Protein AF-A0A381QRQ9-F1 (afdb_monomer_lite)

Foldseek 3Di:
DQKFDWFWKFDPALLIQTDQQRMGGNNHRPPVVDPPCCNPVPVSNCVRCVQVVCCVVPVDGPVVVVVVVVVVVQCCLQAWPVPTWDWAQDADPCAPNQDGGFRIIATWTHDNNHIDGDHDDDADPVRNVSNVRNSVVSVVVCVVCVVVDD

Organism: NCBI:txid408172

Sequence (150 aa):
SDVSGLIIWGNHSATQYPDIHHCTVAGQPATDLVEDSWIVENFIPTVQQRGAAIIKARGLSSAASAANAVIEHMRDWVNGTNGEMVSMGIYSDGCYGVEEGLIFSFPVICKDGSYSVVLGLSINELSQDLIKRTEAELKEEKEGVSALLP

InterPro domains:
  IPR010945 Malate dehydrogenase, type 2 [PTHR23382] (1-143)
  IPR015955 Lactate dehydrogenase/glycoside hydrolase, family 4, C-terminal [G3DSA:3.90.110.10] (1-149)
  IPR015955 Lactate dehydrogenase/glycoside hydrolase, family 4, C-terminal [SSF56327] (1-148)
  IPR022383 Lactate/malate dehydrogenase, C-terminal [PF02866] (6-146)

pLDDT: mean 96.79, std 3.24, range [69.69, 98.88]

Secondary structure (DSSP, 8-state):
--EE--EEEB-SSTT-EEE-TT-EETTEEGGGSS-HHHIIIIIHHHHHTHHHHHHHHHSS--HHHHHHHHHHHHHHHHH--TT--EEEEEE--SGGGPPTT-EEEEEEEEETTEEEEPP-----HHHHHHHHHHHHHHHHHHHHHGGG--

Structure (mmCIF, N/CA/C/O backbone):
data_AF-A0A381QRQ9-F1
#
_entry.id   AF-A0A381QRQ9-F1
#
loop_
_atom_site.group_PDB
_atom_site.id
_atom_site.type_symbol
_atom_site.label_atom_id
_atom_site.label_alt_id
_atom_site.label_comp_id
_atom_site.label_asy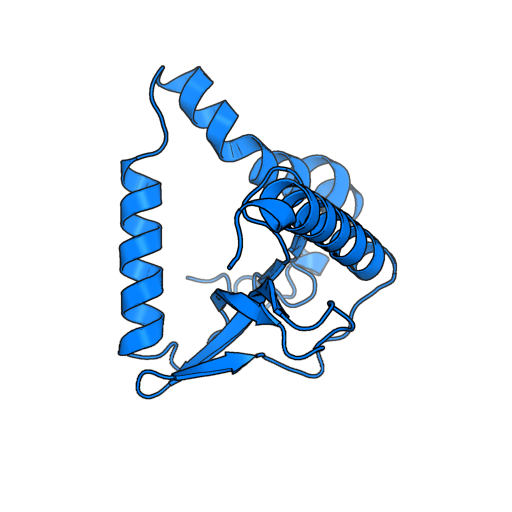m_id
_atom_site.label_entity_id
_atom_site.label_seq_id
_atom_site.pdbx_PDB_ins_code
_atom_site.Cartn_x
_atom_site.Cartn_y
_atom_site.Cartn_z
_atom_site.occupancy
_atom_site.B_iso_or_equiv
_atom_site.auth_seq_id
_atom_site.auth_comp_id
_atom_site.auth_asym_id
_atom_site.auth_atom_id
_atom_site.pdbx_PDB_model_num
ATOM 1 N N . SER A 1 1 ? -8.948 -9.996 12.507 1.00 81.75 1 SER A N 1
ATOM 2 C CA . SER A 1 1 ? -8.080 -8.855 12.842 1.00 81.75 1 SER A CA 1
ATOM 3 C C . SER A 1 1 ? -8.973 -7.788 13.427 1.00 81.75 1 SER A C 1
ATOM 5 O O . SER A 1 1 ? -10.092 -7.680 12.945 1.00 81.75 1 SER A O 1
ATOM 7 N N . ASP A 1 2 ? -8.508 -7.030 14.417 1.00 94.19 2 ASP A N 1
ATOM 8 C CA . ASP A 1 2 ? -9.231 -5.835 14.880 1.00 94.19 2 ASP A CA 1
ATOM 9 C C . ASP A 1 2 ? -8.930 -4.615 13.996 1.00 94.19 2 ASP A C 1
ATOM 11 O O . ASP A 1 2 ? -9.568 -3.581 14.142 1.00 94.19 2 ASP A O 1
ATOM 15 N N . VAL A 1 3 ? -7.963 -4.732 13.080 1.00 96.81 3 VAL A N 1
ATOM 16 C CA . VAL A 1 3 ? -7.613 -3.704 12.096 1.00 96.81 3 VAL A CA 1
ATOM 17 C C . VAL A 1 3 ? -8.344 -3.977 10.783 1.00 96.81 3 VAL A C 1
ATOM 19 O O . VAL A 1 3 ? -8.216 -5.086 10.252 1.00 96.81 3 VAL A O 1
ATOM 22 N N . SER A 1 4 ? -9.043 -2.975 10.253 1.00 96.81 4 SER A N 1
ATOM 23 C CA . SER A 1 4 ? -9.712 -2.997 8.944 1.00 96.81 4 SER A CA 1
ATOM 24 C C . SER A 1 4 ? -9.479 -1.687 8.189 1.00 96.81 4 SER A C 1
ATOM 26 O O . SER A 1 4 ? -9.206 -0.660 8.801 1.00 96.81 4 SER A O 1
ATOM 28 N N . GLY A 1 5 ? -9.563 -1.711 6.857 1.00 96.56 5 GLY A N 1
ATOM 29 C CA . GLY A 1 5 ? -9.461 -0.501 6.030 1.00 96.56 5 GLY A CA 1
ATOM 30 C C . GLY A 1 5 ? -8.055 0.095 5.867 1.00 96.56 5 GLY A C 1
ATOM 31 O O . GLY A 1 5 ? -7.931 1.259 5.500 1.00 96.56 5 GLY A O 1
ATOM 32 N N . LEU A 1 6 ? -6.995 -0.680 6.124 1.00 97.88 6 LEU A N 1
ATOM 33 C CA . LEU A 1 6 ? -5.622 -0.298 5.772 1.00 97.88 6 LEU A CA 1
ATOM 34 C C . LEU A 1 6 ? -5.424 -0.387 4.253 1.00 97.88 6 LEU A C 1
ATOM 36 O O . LEU A 1 6 ? -5.770 -1.402 3.644 1.00 97.88 6 LEU A O 1
ATOM 40 N N . ILE A 1 7 ? -4.811 0.636 3.658 1.00 98.62 7 ILE A N 1
ATOM 41 C CA . ILE A 1 7 ? -4.606 0.713 2.208 1.00 98.62 7 ILE A CA 1
ATOM 42 C C . ILE A 1 7 ? -3.120 0.898 1.908 1.00 98.62 7 ILE A C 1
ATOM 44 O O . ILE A 1 7 ? -2.445 1.697 2.548 1.00 98.62 7 ILE A O 1
ATOM 48 N N . ILE A 1 8 ? -2.604 0.167 0.925 1.00 98.75 8 ILE A N 1
ATOM 49 C CA . ILE A 1 8 ? -1.318 0.445 0.290 1.00 98.75 8 ILE A CA 1
ATOM 50 C C . ILE A 1 8 ? -1.606 0.990 -1.104 1.00 98.75 8 ILE A C 1
ATOM 52 O O . ILE A 1 8 ? -2.180 0.284 -1.936 1.00 98.75 8 ILE A O 1
ATOM 56 N N . TRP A 1 9 ? -1.185 2.222 -1.364 1.00 98.88 9 TRP A N 1
ATOM 57 C CA . TRP A 1 9 ? -1.268 2.841 -2.681 1.00 98.88 9 TRP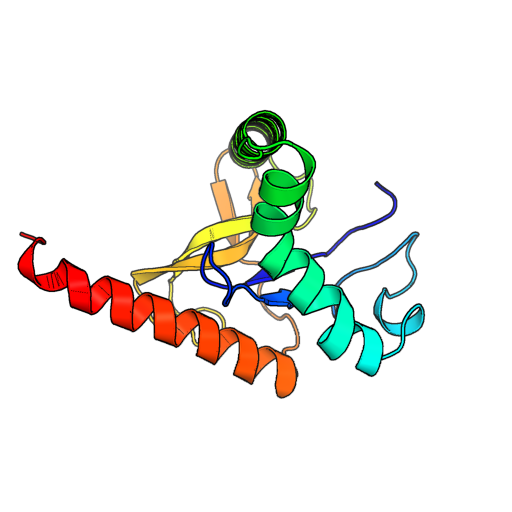 A CA 1
ATOM 58 C C . TRP A 1 9 ? 0.071 2.737 -3.420 1.00 98.88 9 TRP A C 1
ATOM 60 O O . TRP A 1 9 ? 1.137 2.903 -2.818 1.00 98.88 9 TRP A O 1
ATOM 70 N N . GLY A 1 10 ? 0.008 2.519 -4.733 1.00 98.56 10 GLY A N 1
ATOM 71 C CA . GLY A 1 10 ? 1.149 2.686 -5.633 1.00 98.56 10 GLY A CA 1
ATOM 72 C C . GLY A 1 10 ? 2.015 1.471 -5.890 1.00 98.56 10 GLY A C 1
ATOM 73 O O . GLY A 1 10 ? 1.518 0.356 -6.038 1.00 98.56 10 GLY A O 1
ATOM 74 N N . ASN A 1 11 ? 3.311 1.727 -6.046 1.00 98.62 11 ASN A N 1
ATOM 75 C CA . ASN A 1 11 ? 4.308 0.738 -6.428 1.00 98.62 11 ASN A CA 1
ATOM 76 C C . ASN A 1 11 ? 4.617 -0.232 -5.276 1.00 98.62 11 ASN A C 1
ATOM 78 O O . ASN A 1 11 ? 4.507 0.115 -4.100 1.00 98.62 11 ASN A O 1
ATOM 82 N N . HIS A 1 12 ? 5.102 -1.433 -5.592 1.00 97.88 12 HIS A N 1
ATOM 83 C CA . HIS A 1 12 ? 5.726 -2.324 -4.615 1.00 97.88 12 HIS A CA 1
ATOM 84 C C . HIS A 1 12 ? 7.204 -1.948 -4.406 1.00 97.88 12 HIS A C 1
ATOM 86 O O . HIS A 1 12 ? 8.119 -2.700 -4.742 1.00 97.88 12 HIS A O 1
ATOM 92 N N . SER A 1 13 ? 7.443 -0.760 -3.851 1.00 96.31 13 SER A N 1
ATOM 93 C CA . SER A 1 13 ? 8.787 -0.192 -3.698 1.00 96.31 13 SER A CA 1
ATOM 94 C C . SER A 1 13 ? 8.928 0.625 -2.405 1.00 96.31 13 SER A C 1
ATOM 96 O O . SER A 1 13 ? 8.066 0.594 -1.522 1.00 96.31 13 SER A O 1
ATOM 98 N N . ALA A 1 14 ? 10.025 1.376 -2.281 1.00 95.88 14 ALA A N 1
ATOM 99 C CA . ALA A 1 14 ? 10.213 2.340 -1.200 1.00 95.88 14 ALA A CA 1
ATOM 100 C C . ALA A 1 14 ? 9.332 3.597 -1.341 1.00 95.88 14 ALA A C 1
ATOM 102 O O . ALA A 1 14 ? 9.289 4.389 -0.403 1.00 95.88 14 ALA A O 1
ATOM 103 N N . THR A 1 15 ? 8.643 3.800 -2.470 1.00 98.06 15 THR A N 1
ATOM 104 C CA . THR A 1 15 ? 7.696 4.914 -2.645 1.00 98.06 15 THR A CA 1
ATOM 105 C C . THR A 1 15 ? 6.266 4.558 -2.254 1.00 98.06 15 THR A C 1
ATOM 107 O O . THR A 1 15 ? 5.455 5.473 -2.145 1.00 98.06 15 THR A O 1
ATOM 110 N N . GLN A 1 16 ? 5.966 3.274 -1.995 1.00 98.56 16 GLN A N 1
ATOM 111 C CA . GLN A 1 16 ? 4.627 2.817 -1.609 1.00 98.56 16 GLN A CA 1
ATOM 112 C C . GLN A 1 16 ? 4.046 3.679 -0.482 1.00 98.56 16 GLN A C 1
ATOM 114 O O . GLN A 1 16 ? 4.764 4.048 0.458 1.00 98.56 16 GLN A O 1
ATOM 119 N N . TYR A 1 17 ? 2.749 3.965 -0.550 1.00 98.75 17 TYR A N 1
ATOM 120 C CA . TYR A 1 17 ? 2.071 4.788 0.444 1.00 98.75 17 TYR A CA 1
ATOM 121 C C . TYR A 1 17 ? 1.123 3.941 1.310 1.00 98.75 17 TYR A C 1
ATOM 123 O O . TYR A 1 17 ? 0.039 3.582 0.850 1.00 98.75 17 TYR A O 1
ATOM 131 N N . PRO A 1 18 ? 1.515 3.608 2.556 1.00 98.56 18 PRO A N 1
ATOM 132 C CA . PRO A 1 18 ? 0.623 2.990 3.525 1.00 98.56 18 PRO A CA 1
ATOM 133 C C . PRO A 1 18 ? -0.269 4.052 4.182 1.00 98.56 18 PRO A C 1
ATOM 135 O O . PRO A 1 18 ? 0.204 4.937 4.897 1.00 98.56 18 PRO A O 1
ATOM 138 N N . ASP A 1 19 ? -1.568 3.939 3.946 1.00 98.50 19 ASP A N 1
ATOM 139 C CA . ASP A 1 19 ? -2.600 4.894 4.327 1.00 98.50 19 ASP A CA 1
ATOM 140 C C . ASP A 1 19 ? -3.515 4.321 5.416 1.00 98.50 19 ASP A C 1
ATOM 142 O O . ASP A 1 19 ? -4.066 3.223 5.281 1.00 98.50 19 ASP A O 1
ATOM 146 N N . ILE A 1 20 ? -3.679 5.089 6.497 1.00 98.19 20 ILE A N 1
ATOM 147 C CA . ILE A 1 20 ? -4.540 4.753 7.636 1.00 98.19 20 ILE A CA 1
ATOM 148 C C . ILE A 1 20 ? -5.734 5.703 7.808 1.00 98.19 20 ILE A C 1
ATOM 150 O O . ILE A 1 20 ? -6.475 5.548 8.775 1.00 98.19 20 ILE A O 1
ATOM 154 N N . HIS A 1 21 ? -5.967 6.658 6.903 1.00 97.38 21 HIS A N 1
ATOM 155 C CA . HIS A 1 21 ? -7.064 7.630 7.045 1.00 97.38 21 HIS A CA 1
ATOM 156 C C . HIS A 1 21 ? -8.457 6.992 6.942 1.00 97.38 21 HIS A C 1
ATOM 158 O O . HIS A 1 21 ? -9.422 7.536 7.471 1.00 97.38 21 HIS A O 1
ATOM 164 N N . HIS A 1 22 ? -8.551 5.822 6.304 1.00 97.31 22 HIS A N 1
ATOM 165 C CA . HIS A 1 22 ? -9.771 5.006 6.213 1.00 97.31 22 HIS A CA 1
ATOM 166 C C . HIS A 1 22 ? -9.702 3.742 7.080 1.00 97.31 22 HIS A C 1
ATOM 168 O O . HIS A 1 22 ? -10.579 2.880 7.011 1.00 97.31 22 HIS A O 1
ATOM 174 N N . CYS A 1 23 ? -8.648 3.621 7.887 1.00 98.00 23 CYS A N 1
ATOM 175 C CA . CYS A 1 23 ? -8.386 2.458 8.717 1.00 98.00 23 CYS A CA 1
ATOM 176 C C . CYS A 1 23 ? -9.080 2.597 10.073 1.00 98.00 23 CYS A C 1
ATOM 178 O O . CYS A 1 23 ? -9.119 3.679 10.664 1.00 98.00 23 CYS A O 1
ATOM 180 N N . THR A 1 24 ? -9.581 1.485 10.604 1.00 98.25 24 THR A N 1
ATOM 181 C CA . THR A 1 24 ? -10.069 1.399 11.980 1.00 98.25 24 THR A CA 1
ATOM 182 C C . THR A 1 24 ? -9.324 0.330 12.765 1.00 98.25 24 THR A C 1
ATOM 184 O O . THR A 1 24 ? -8.863 -0.663 12.203 1.00 98.25 24 THR A O 1
ATOM 187 N N . VAL A 1 25 ? -9.222 0.529 14.078 1.00 98.31 25 VAL A N 1
ATOM 188 C CA . VAL A 1 25 ? -8.704 -0.434 15.052 1.00 98.31 25 VAL A CA 1
ATOM 189 C C . VAL A 1 25 ? -9.785 -0.649 16.105 1.00 98.31 25 VAL A C 1
ATOM 191 O O . VAL A 1 25 ? -10.162 0.278 16.817 1.00 98.31 25 VAL A O 1
ATOM 194 N N . ALA A 1 26 ? -10.326 -1.864 16.172 1.00 96.94 26 ALA A N 1
ATOM 195 C CA . ALA A 1 26 ? -11.480 -2.224 16.997 1.00 96.94 26 ALA A CA 1
ATOM 196 C C . ALA A 1 26 ? -12.682 -1.269 16.805 1.00 96.94 26 ALA A C 1
ATOM 198 O O . ALA A 1 26 ? -13.398 -0.950 17.753 1.00 96.94 26 ALA A O 1
ATOM 199 N N . GLY A 1 27 ? -12.892 -0.798 15.568 1.00 96.56 27 GLY A N 1
ATOM 200 C CA . GLY A 1 27 ? -13.970 0.129 15.204 1.00 96.56 27 GLY A CA 1
ATOM 201 C C . GLY A 1 27 ? -13.692 1.610 15.488 1.00 96.56 27 GLY A C 1
ATOM 202 O O . GLY A 1 27 ? -14.529 2.444 15.150 1.00 96.56 27 GLY A O 1
ATOM 203 N N . GLN A 1 28 ? -12.540 1.960 16.067 1.00 98.00 28 GLN A N 1
ATOM 204 C CA . GLN A 1 28 ? -12.108 3.349 16.242 1.00 98.00 28 GLN A CA 1
ATOM 205 C C . GLN A 1 28 ? -11.225 3.792 15.063 1.00 98.00 28 GLN A C 1
ATOM 207 O O . GLN A 1 28 ? -10.367 3.006 14.658 1.00 98.00 28 GLN A O 1
ATOM 212 N N . PRO A 1 29 ? -11.374 5.015 14.517 1.00 98.25 29 PRO A N 1
ATOM 213 C CA . PRO A 1 29 ? -10.473 5.525 13.482 1.00 98.25 29 PRO A CA 1
ATOM 214 C C . PRO A 1 29 ? -9.007 5.448 13.919 1.00 98.25 29 PRO A C 1
ATOM 216 O O . PRO A 1 29 ? -8.647 5.895 15.008 1.00 98.25 29 PRO A O 1
ATOM 219 N N . ALA A 1 30 ? -8.146 4.880 13.074 1.00 98.06 30 ALA A N 1
ATOM 220 C CA . ALA A 1 30 ? -6.734 4.688 13.401 1.00 98.06 30 ALA A CA 1
ATOM 221 C C . ALA A 1 30 ? -6.003 6.024 13.613 1.00 98.06 30 ALA A C 1
ATOM 223 O O . ALA A 1 30 ? -5.119 6.108 14.461 1.00 98.06 30 ALA A O 1
ATOM 224 N N . THR A 1 31 ? -6.412 7.072 12.895 1.00 97.25 31 THR A N 1
ATOM 225 C CA . THR A 1 31 ? -5.893 8.441 13.039 1.00 97.25 31 THR A CA 1
ATOM 226 C C . THR A 1 31 ? -6.211 9.074 14.393 1.00 97.25 31 THR A C 1
ATOM 228 O O . THR A 1 31 ? -5.495 9.968 14.813 1.00 97.25 31 THR A O 1
ATOM 231 N N . ASP A 1 32 ? -7.229 8.596 15.117 1.00 98.06 32 ASP A N 1
ATOM 232 C CA . ASP A 1 32 ? -7.535 9.087 16.471 1.00 98.06 32 ASP A CA 1
ATOM 233 C C . ASP A 1 32 ? -6.630 8.446 17.540 1.00 98.06 32 ASP A C 1
ATOM 235 O O . ASP A 1 32 ? -6.632 8.860 18.700 1.00 98.06 32 ASP A O 1
ATOM 239 N N . LEU A 1 33 ? -5.891 7.393 17.175 1.00 97.94 33 LEU A N 1
ATOM 240 C CA . LEU A 1 33 ? -5.056 6.601 18.082 1.00 97.94 33 LEU A CA 1
ATOM 241 C C . LEU A 1 33 ? -3.572 6.967 18.015 1.00 97.94 33 LEU A C 1
ATOM 243 O O . LEU A 1 33 ? -2.791 6.499 18.846 1.00 97.94 33 LEU A O 1
ATOM 247 N N . VAL A 1 34 ? -3.170 7.760 17.023 1.00 97.75 34 VAL A N 1
ATOM 248 C CA . VAL A 1 34 ? -1.776 8.127 16.763 1.00 97.75 34 VAL A CA 1
ATOM 249 C C . VAL A 1 34 ? -1.682 9.592 16.357 1.00 97.75 34 VAL A C 1
ATOM 251 O O . VAL A 1 34 ? -2.639 10.170 15.862 1.00 97.75 34 VAL A O 1
ATOM 254 N N . GLU A 1 35 ? -0.516 10.197 16.554 1.00 97.31 35 GLU A N 1
ATOM 255 C CA . GLU A 1 35 ? -0.261 11.558 16.077 1.00 97.31 35 GLU A CA 1
ATOM 256 C C . GLU A 1 35 ? 0.080 11.566 14.579 1.00 97.31 35 GLU A C 1
ATOM 258 O O . GLU A 1 35 ? 0.752 10.655 14.087 1.00 97.31 35 GLU A O 1
ATOM 263 N N . ASP A 1 36 ? -0.283 12.637 13.868 1.00 94.94 36 ASP A N 1
ATOM 264 C CA . ASP A 1 36 ? 0.058 12.825 12.447 1.00 94.94 36 ASP A CA 1
ATOM 265 C C . ASP A 1 36 ? 1.572 12.729 12.188 1.00 94.94 36 ASP A C 1
ATOM 267 O O . ASP A 1 36 ? 2.020 12.136 11.203 1.00 94.94 36 ASP A O 1
ATOM 271 N N . SER A 1 37 ? 2.380 13.261 13.112 1.00 97.19 37 SER A N 1
ATOM 272 C CA . SER A 1 37 ? 3.846 13.177 13.083 1.00 97.19 37 SER A CA 1
ATOM 273 C C . SER A 1 37 ? 4.326 11.726 13.078 1.00 97.19 37 SER A C 1
ATOM 275 O O . SER A 1 37 ? 5.220 11.358 12.316 1.00 97.19 37 SER A O 1
ATOM 277 N N . TRP A 1 38 ? 3.695 10.858 13.870 1.00 98.25 38 TRP A N 1
ATOM 278 C CA . TRP A 1 38 ? 4.038 9.445 13.924 1.00 98.25 38 TRP A CA 1
ATOM 279 C C . TRP A 1 38 ? 3.741 8.742 12.596 1.00 98.25 38 TRP A C 1
ATOM 281 O O . TRP A 1 38 ? 4.540 7.911 12.158 1.00 98.25 38 TRP A O 1
ATOM 291 N N . ILE A 1 39 ? 2.648 9.106 11.918 1.00 97.06 39 ILE A N 1
ATOM 292 C CA . ILE A 1 39 ? 2.296 8.543 10.608 1.00 97.06 39 ILE A CA 1
ATOM 293 C C . ILE A 1 39 ? 3.419 8.817 9.596 1.00 97.06 39 ILE A C 1
ATOM 295 O O . ILE A 1 39 ? 3.921 7.894 8.946 1.00 97.06 39 ILE A O 1
ATOM 299 N N . VAL A 1 40 ? 3.842 10.078 9.497 1.00 96.38 40 VAL A N 1
ATOM 300 C CA . VAL A 1 40 ? 4.811 10.539 8.490 1.00 96.38 40 VAL A CA 1
ATOM 301 C C . VAL A 1 40 ? 6.241 10.131 8.828 1.00 96.38 40 VAL A C 1
ATOM 303 O O . VAL A 1 40 ? 6.979 9.674 7.957 1.00 96.38 40 VAL A O 1
ATOM 306 N N . GLU A 1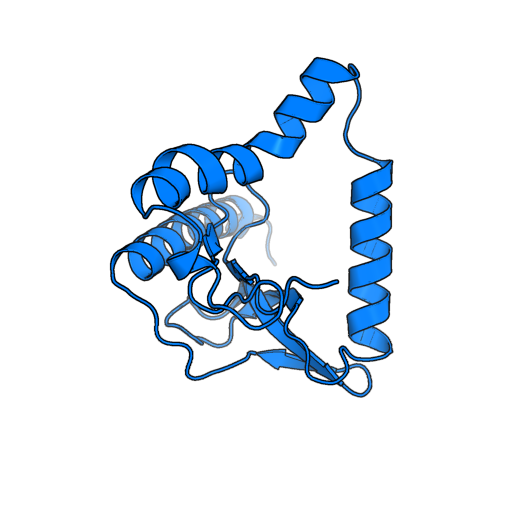 41 ? 6.649 10.281 10.085 1.00 97.62 41 GLU A N 1
ATOM 307 C CA . GLU A 1 41 ? 8.047 10.114 10.490 1.00 97.62 41 GLU A CA 1
ATOM 308 C C . GLU A 1 41 ? 8.389 8.674 10.874 1.00 97.62 41 GLU A C 1
ATOM 310 O O . GLU A 1 41 ? 9.554 8.280 10.811 1.00 97.62 41 GLU A O 1
ATOM 315 N N . ASN A 1 42 ? 7.393 7.871 11.267 1.00 98.31 42 ASN A N 1
ATOM 316 C CA . ASN A 1 42 ? 7.626 6.529 11.795 1.00 98.31 42 ASN A CA 1
ATOM 317 C C . ASN A 1 42 ? 6.893 5.455 10.996 1.00 98.31 42 ASN A C 1
ATOM 319 O O . ASN A 1 42 ? 7.544 4.546 10.481 1.00 98.31 42 ASN A O 1
ATOM 323 N N . PHE A 1 43 ? 5.568 5.532 10.878 1.00 98.44 43 PHE A N 1
ATOM 324 C CA . PHE A 1 43 ? 4.764 4.468 10.276 1.00 98.44 43 PHE A CA 1
ATOM 325 C C . PHE A 1 43 ? 5.113 4.237 8.804 1.00 98.44 43 PHE A C 1
ATOM 327 O O . PHE A 1 43 ? 5.543 3.134 8.452 1.00 98.44 43 PHE A O 1
ATOM 334 N N . ILE A 1 44 ? 5.005 5.277 7.968 1.00 98.31 44 ILE A N 1
ATOM 335 C CA . ILE A 1 44 ? 5.297 5.183 6.532 1.00 98.31 44 ILE A CA 1
ATOM 336 C C . ILE A 1 44 ? 6.737 4.684 6.293 1.00 98.31 44 ILE A C 1
ATOM 338 O O . ILE A 1 44 ? 6.895 3.651 5.628 1.00 98.31 44 ILE A O 1
ATOM 342 N N . PRO A 1 45 ? 7.790 5.295 6.883 1.00 98.12 45 PRO A N 1
ATOM 343 C CA . PRO A 1 45 ? 9.161 4.822 6.694 1.00 98.12 45 PRO A CA 1
ATOM 344 C C . PRO A 1 45 ? 9.388 3.395 7.204 1.00 98.12 45 PRO A C 1
ATOM 346 O O . PRO A 1 45 ? 10.114 2.621 6.580 1.00 98.12 45 PRO A O 1
ATOM 349 N N . THR A 1 46 ? 8.762 3.007 8.320 1.00 98.44 46 THR A N 1
ATOM 350 C CA . THR A 1 46 ? 8.918 1.657 8.884 1.00 98.44 46 THR A CA 1
ATOM 351 C C . THR A 1 46 ? 8.361 0.590 7.950 1.00 98.44 46 THR A C 1
ATOM 353 O O . THR A 1 46 ? 9.003 -0.449 7.763 1.00 98.44 46 THR A O 1
ATOM 356 N N . VAL A 1 47 ? 7.191 0.830 7.350 1.00 98.25 47 VAL A N 1
ATOM 357 C CA . VAL A 1 47 ? 6.589 -0.089 6.374 1.00 98.25 47 VAL A CA 1
ATOM 358 C C . VAL A 1 47 ? 7.462 -0.170 5.120 1.00 98.25 47 VAL A C 1
ATOM 360 O O . VAL A 1 47 ? 7.862 -1.271 4.735 1.00 98.25 47 VAL A O 1
ATOM 363 N N . GLN A 1 48 ? 7.854 0.975 4.552 1.00 97.88 48 GLN A N 1
ATOM 364 C CA . GLN A 1 48 ? 8.707 1.049 3.356 1.00 97.88 48 GLN A CA 1
ATOM 365 C C . GLN A 1 48 ? 10.049 0.322 3.542 1.00 97.88 48 GLN A C 1
ATOM 367 O O . GLN A 1 48 ? 10.533 -0.351 2.634 1.00 97.88 48 GLN A O 1
ATOM 372 N N . GLN A 1 49 ? 10.648 0.408 4.734 1.00 96.69 49 GLN A N 1
ATOM 373 C CA . GLN A 1 49 ? 11.967 -0.166 5.028 1.00 96.69 49 GLN A CA 1
ATOM 374 C C . GLN A 1 49 ? 11.914 -1.570 5.647 1.00 96.69 49 GLN A C 1
ATOM 376 O O . GLN A 1 49 ? 12.950 -2.130 6.031 1.00 96.69 49 GLN A O 1
ATOM 381 N N . ARG A 1 50 ? 10.730 -2.192 5.739 1.00 96.56 50 ARG A N 1
ATOM 382 C CA . ARG A 1 50 ? 10.568 -3.463 6.459 1.00 96.56 50 ARG A CA 1
ATOM 383 C C . A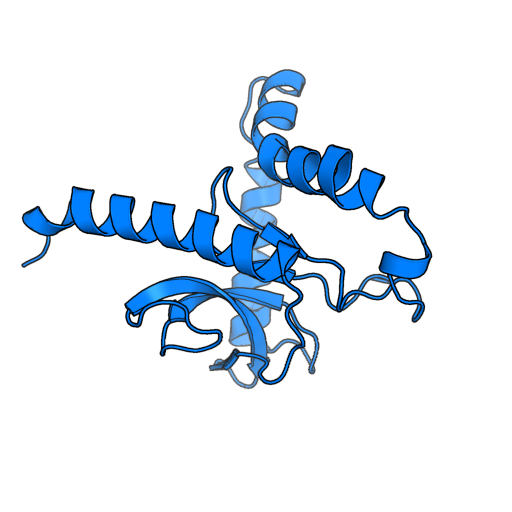RG A 1 50 ? 11.405 -4.596 5.867 1.00 96.56 50 ARG A C 1
ATOM 385 O O . ARG A 1 50 ? 11.986 -5.378 6.622 1.00 96.56 50 ARG A O 1
ATOM 392 N N . GLY A 1 51 ? 11.504 -4.676 4.540 1.00 92.25 51 GLY A N 1
ATOM 393 C CA . GLY A 1 51 ? 12.320 -5.687 3.858 1.00 92.25 51 GLY A CA 1
ATOM 394 C C . GLY A 1 51 ? 13.803 -5.586 4.230 1.00 92.25 51 GLY A C 1
ATOM 395 O O . GLY A 1 51 ? 14.414 -6.581 4.628 1.00 92.25 51 GLY A O 1
ATOM 396 N N . ALA A 1 52 ? 14.356 -4.370 4.202 1.00 93.31 52 ALA A N 1
ATOM 397 C CA . ALA A 1 52 ? 15.741 -4.106 4.585 1.00 93.31 52 ALA A CA 1
ATOM 398 C C . ALA A 1 52 ? 16.006 -4.449 6.062 1.00 93.31 52 ALA A C 1
ATOM 400 O O . ALA A 1 52 ? 17.026 -5.062 6.384 1.00 93.31 52 ALA A O 1
ATOM 401 N N . ALA A 1 53 ? 15.065 -4.132 6.959 1.00 95.56 53 ALA A N 1
ATOM 402 C CA . ALA A 1 53 ? 15.166 -4.488 8.374 1.00 95.56 53 ALA A CA 1
ATOM 403 C C . ALA A 1 53 ? 15.224 -6.012 8.595 1.00 95.56 53 ALA A C 1
ATOM 405 O O . ALA A 1 53 ? 16.017 -6.488 9.411 1.00 95.56 53 ALA A O 1
ATOM 406 N N . ILE A 1 54 ? 14.434 -6.789 7.843 1.00 94.44 54 ILE A N 1
ATOM 407 C CA . ILE A 1 54 ? 14.454 -8.258 7.921 1.00 94.44 54 ILE A CA 1
ATOM 408 C C . ILE A 1 54 ? 15.788 -8.815 7.418 1.00 94.44 54 ILE A C 1
ATOM 410 O O . ILE A 1 54 ? 16.374 -9.667 8.088 1.00 94.44 54 ILE A O 1
ATOM 414 N N . ILE A 1 55 ? 16.293 -8.310 6.290 1.00 94.19 55 ILE A N 1
ATOM 415 C CA . ILE A 1 55 ? 17.597 -8.716 5.746 1.00 94.19 55 ILE A CA 1
ATOM 416 C C . ILE A 1 55 ? 18.708 -8.417 6.750 1.00 94.19 55 ILE A C 1
ATOM 418 O O . ILE A 1 55 ? 19.522 -9.291 7.033 1.00 94.19 55 ILE A O 1
ATOM 422 N N . LYS A 1 56 ? 18.712 -7.226 7.356 1.00 94.38 56 LYS A N 1
ATOM 423 C CA . LYS A 1 56 ? 19.699 -6.854 8.378 1.00 94.38 56 LYS A CA 1
ATOM 424 C C . LYS A 1 56 ? 19.667 -7.792 9.589 1.00 94.38 56 LYS A C 1
ATOM 426 O O . LYS A 1 56 ? 20.719 -8.125 10.122 1.00 94.38 56 LYS A O 1
ATOM 431 N N . ALA A 1 57 ? 18.479 -8.213 10.023 1.00 95.50 57 ALA A N 1
ATOM 432 C CA . ALA A 1 57 ? 18.320 -9.072 11.194 1.00 95.50 57 ALA A CA 1
ATOM 433 C C . ALA A 1 57 ? 18.634 -10.553 10.920 1.00 95.50 57 ALA A C 1
ATOM 435 O O . ALA A 1 57 ? 19.126 -11.247 11.806 1.00 95.50 57 ALA A O 1
ATOM 436 N N . ARG A 1 58 ? 18.321 -11.057 9.720 1.00 94.56 58 ARG A N 1
ATOM 437 C CA . ARG A 1 58 ? 18.388 -12.496 9.396 1.00 94.56 58 ARG A CA 1
ATOM 438 C C . ARG A 1 58 ? 19.498 -12.877 8.421 1.00 94.56 58 ARG A C 1
ATOM 440 O O . ARG A 1 58 ? 19.752 -14.065 8.255 1.00 94.56 58 ARG A O 1
ATOM 447 N N . GLY A 1 59 ? 20.091 -11.912 7.722 1.00 94.12 59 GLY A N 1
ATOM 448 C CA . GLY A 1 59 ? 20.983 -12.142 6.579 1.00 94.12 59 GLY A CA 1
ATOM 449 C C . GLY A 1 59 ? 20.282 -12.713 5.338 1.00 94.12 59 GLY A C 1
ATOM 450 O O . GLY A 1 59 ? 20.944 -13.042 4.360 1.00 94.12 59 GLY A O 1
ATOM 451 N N . LEU A 1 60 ? 18.953 -12.853 5.372 1.00 90.00 60 LEU A N 1
ATOM 452 C CA . LEU A 1 60 ? 18.132 -13.478 4.336 1.00 90.00 60 LEU A CA 1
ATOM 453 C C . LEU A 1 60 ? 16.888 -12.629 4.066 1.00 90.00 60 LEU A C 1
ATOM 455 O O . LEU A 1 60 ? 16.416 -11.903 4.944 1.00 90.00 60 LEU A O 1
ATOM 459 N N . SER A 1 61 ? 16.329 -12.761 2.864 1.00 90.44 61 SER A N 1
ATOM 460 C CA . SER A 1 61 ? 15.080 -12.099 2.489 1.00 90.44 61 SER A CA 1
ATOM 461 C C . SER A 1 61 ? 13.875 -12.614 3.292 1.00 90.44 61 SER A C 1
ATOM 463 O O . SER A 1 61 ? 13.887 -13.678 3.922 1.00 90.44 61 SER A O 1
ATOM 465 N N . SER A 1 62 ? 12.784 -11.853 3.255 1.00 93.56 62 SER A N 1
ATOM 466 C CA . SER A 1 62 ? 11.506 -12.137 3.914 1.00 93.56 62 SER A CA 1
ATOM 467 C C . SER A 1 62 ? 10.648 -13.176 3.165 1.00 93.56 62 SER A C 1
ATOM 469 O O . SER A 1 62 ? 9.433 -13.027 3.053 1.00 93.56 62 SER A O 1
ATOM 471 N N . ALA A 1 63 ? 11.266 -14.257 2.674 1.00 94.00 63 ALA A N 1
ATOM 472 C CA . ALA A 1 63 ? 10.634 -15.230 1.774 1.00 94.00 63 ALA A CA 1
ATOM 473 C C . ALA A 1 63 ? 9.326 -15.840 2.318 1.00 94.00 63 ALA A C 1
ATOM 475 O O . ALA A 1 63 ? 8.345 -15.939 1.591 1.00 94.00 63 ALA A O 1
ATOM 476 N N . ALA A 1 64 ? 9.285 -16.208 3.604 1.00 95.50 64 ALA A N 1
ATOM 477 C CA . ALA A 1 64 ? 8.102 -16.832 4.205 1.00 95.50 64 ALA A CA 1
ATOM 478 C C . ALA A 1 64 ? 6.889 -15.885 4.264 1.00 95.50 64 ALA A C 1
ATOM 480 O O . ALA A 1 64 ? 5.782 -16.282 3.916 1.00 95.50 64 ALA A O 1
ATOM 481 N N . SER A 1 65 ? 7.092 -14.624 4.662 1.00 95.38 65 SER A N 1
ATOM 482 C CA . SER A 1 65 ? 6.005 -13.638 4.693 1.00 95.38 65 SER A CA 1
ATOM 483 C C . SER A 1 65 ? 5.585 -13.209 3.288 1.00 95.38 65 SER A C 1
ATOM 485 O O . SER A 1 65 ? 4.405 -12.975 3.066 1.00 95.38 65 SER A O 1
ATOM 487 N N . ALA A 1 66 ? 6.520 -13.160 2.331 1.00 96.00 66 ALA A N 1
ATOM 488 C CA . ALA A 1 66 ? 6.185 -12.920 0.928 1.00 96.00 66 ALA A CA 1
ATOM 489 C C . ALA A 1 66 ? 5.308 -14.051 0.361 1.00 96.00 66 ALA A C 1
ATOM 491 O O . ALA A 1 66 ? 4.289 -13.780 -0.265 1.00 96.00 66 ALA A O 1
ATOM 492 N N . ALA A 1 67 ? 5.643 -15.315 0.646 1.00 97.81 67 ALA A N 1
ATOM 493 C CA . ALA A 1 67 ? 4.819 -16.456 0.251 1.00 97.81 67 ALA A CA 1
ATOM 494 C C . ALA A 1 67 ? 3.419 -16.408 0.887 1.00 97.81 67 ALA A C 1
ATOM 496 O O . ALA A 1 67 ? 2.433 -16.661 0.201 1.00 97.81 67 ALA A O 1
ATOM 497 N N . ASN A 1 68 ? 3.321 -16.030 2.167 1.00 98.19 68 ASN A N 1
ATOM 498 C CA . ASN A 1 68 ? 2.029 -15.835 2.826 1.00 98.19 68 ASN A CA 1
ATOM 499 C C . ASN A 1 68 ? 1.190 -14.752 2.132 1.00 98.19 68 ASN A C 1
ATOM 501 O O . ASN A 1 68 ? 0.023 -14.993 1.846 1.00 98.19 68 ASN A O 1
ATOM 505 N N . ALA A 1 69 ? 1.794 -13.607 1.798 1.00 97.88 69 ALA A N 1
ATOM 506 C CA . ALA A 1 69 ? 1.105 -12.521 1.101 1.00 97.88 69 ALA A CA 1
ATOM 507 C C . ALA A 1 69 ? 0.583 -12.950 -0.281 1.00 97.88 69 ALA A C 1
ATOM 509 O O . ALA A 1 69 ? -0.528 -12.592 -0.652 1.00 97.88 69 ALA A O 1
ATOM 510 N N . VAL A 1 70 ? 1.337 -13.771 -1.024 1.00 98.38 70 VAL A N 1
ATOM 511 C CA . VAL A 1 70 ? 0.871 -14.339 -2.304 1.00 98.38 70 VAL A CA 1
ATOM 512 C C . VAL A 1 70 ? -0.321 -15.278 -2.098 1.00 98.38 70 VAL A C 1
ATOM 514 O O . VAL A 1 70 ? -1.290 -15.213 -2.854 1.00 98.38 70 VAL A O 1
ATOM 517 N N . ILE A 1 71 ? -0.274 -16.141 -1.077 1.00 98.56 71 ILE A N 1
ATOM 518 C CA . ILE A 1 71 ? -1.383 -17.050 -0.751 1.00 98.56 71 ILE A CA 1
ATOM 519 C C . ILE A 1 71 ? -2.638 -16.251 -0.390 1.00 98.56 71 ILE A C 1
ATOM 521 O O . ILE A 1 71 ? -3.716 -16.562 -0.890 1.00 98.56 71 ILE A O 1
ATOM 525 N N . GLU A 1 72 ? -2.506 -15.227 0.452 1.00 98.06 72 GLU A N 1
ATOM 526 C CA . GLU A 1 72 ? -3.618 -14.365 0.861 1.00 98.06 72 GLU A CA 1
ATOM 527 C C . GLU A 1 72 ? -4.187 -13.584 -0.320 1.00 98.06 72 GLU A C 1
ATOM 529 O O . GLU A 1 72 ? -5.393 -13.630 -0.535 1.00 98.06 72 GLU A O 1
ATOM 534 N N . HIS A 1 73 ? -3.334 -12.980 -1.148 1.00 98.62 73 HIS A N 1
ATOM 535 C CA . HIS A 1 73 ? -3.755 -12.270 -2.354 1.00 98.62 73 HIS A CA 1
ATOM 536 C C . HIS A 1 73 ? -4.594 -13.164 -3.279 1.00 98.62 73 HIS A C 1
ATOM 538 O O . HIS A 1 73 ? -5.692 -12.790 -3.688 1.00 98.62 73 HIS A O 1
ATOM 544 N N . MET A 1 74 ? -4.113 -14.378 -3.573 1.00 98.44 74 MET A N 1
ATOM 545 C CA . MET A 1 74 ? -4.845 -15.315 -4.430 1.00 98.44 74 MET A CA 1
ATOM 546 C C . MET A 1 74 ? -6.122 -15.837 -3.767 1.00 98.44 74 MET A C 1
ATOM 548 O O . MET A 1 74 ? -7.140 -15.988 -4.440 1.00 98.44 74 MET A O 1
ATOM 552 N N . ARG A 1 75 ? -6.093 -16.108 -2.456 1.00 98.12 75 ARG A N 1
ATOM 553 C CA . ARG A 1 75 ? -7.275 -16.529 -1.692 1.00 98.12 75 ARG A CA 1
ATOM 554 C C . ARG A 1 75 ? -8.359 -15.462 -1.751 1.00 98.12 75 ARG A C 1
ATOM 556 O O . ARG A 1 75 ? -9.505 -15.804 -2.020 1.00 98.12 75 ARG A O 1
ATOM 563 N N . ASP A 1 76 ? -7.998 -14.214 -1.489 1.00 98.38 76 ASP A N 1
ATOM 564 C CA . ASP A 1 76 ? -8.931 -13.097 -1.405 1.00 98.38 76 ASP A CA 1
ATOM 565 C C . ASP A 1 76 ? -9.500 -12.774 -2.785 1.00 98.38 76 ASP A C 1
ATOM 567 O O . ASP A 1 76 ? -10.706 -12.587 -2.917 1.00 98.38 76 ASP A O 1
ATOM 571 N N . TRP A 1 77 ? -8.679 -12.817 -3.837 1.00 98.50 77 TRP A N 1
ATOM 572 C CA . TRP A 1 77 ? -9.167 -12.664 -5.205 1.00 98.50 77 TRP A CA 1
ATOM 573 C C . TRP A 1 77 ? -10.165 -13.769 -5.588 1.00 98.50 77 TRP A C 1
ATOM 575 O O . TRP A 1 77 ? -11.276 -13.475 -6.029 1.00 98.50 77 TRP A O 1
ATOM 585 N N . VAL A 1 78 ? -9.809 -15.041 -5.392 1.00 98.06 78 VAL A N 1
ATOM 586 C CA . VAL A 1 78 ? -10.641 -16.168 -5.847 1.00 98.06 78 VAL A CA 1
ATOM 587 C C . VAL A 1 78 ? -11.901 -16.335 -4.996 1.00 98.06 78 VAL A C 1
ATOM 589 O O . VAL A 1 78 ? -12.985 -16.532 -5.541 1.00 98.06 78 VAL A O 1
ATOM 592 N N . ASN A 1 79 ? -11.774 -16.255 -3.671 1.00 97.62 79 ASN A N 1
ATOM 593 C CA . ASN A 1 79 ? -12.869 -16.547 -2.740 1.00 97.62 79 ASN A CA 1
ATOM 594 C C . ASN A 1 79 ? -13.647 -15.297 -2.303 1.00 97.62 79 ASN A C 1
ATOM 596 O O . ASN A 1 79 ? -14.714 -15.425 -1.706 1.00 97.62 79 ASN A O 1
ATOM 600 N N . GLY A 1 80 ? -13.131 -14.105 -2.601 1.00 98.12 80 GLY A N 1
ATOM 601 C CA . GLY A 1 80 ? -13.687 -12.831 -2.170 1.00 98.12 80 GLY A CA 1
ATOM 602 C C . GLY A 1 80 ? -13.209 -12.380 -0.786 1.00 98.12 80 GLY A C 1
ATOM 603 O O . GLY A 1 80 ? -12.713 -13.167 0.021 1.00 98.12 80 GLY A O 1
ATOM 604 N N . THR A 1 81 ? -13.395 -11.090 -0.500 1.00 97.88 81 THR A N 1
ATOM 605 C CA . THR A 1 81 ? -12.993 -10.439 0.762 1.00 97.88 81 THR A CA 1
ATOM 606 C C . THR A 1 81 ? -14.159 -10.215 1.725 1.00 97.88 81 THR A C 1
ATOM 608 O O . THR A 1 81 ? -14.000 -9.562 2.750 1.00 97.88 81 THR A O 1
ATOM 611 N N . ASN A 1 82 ? -15.353 -10.736 1.419 1.00 95.62 82 ASN A N 1
ATOM 612 C CA . ASN A 1 82 ? -16.572 -10.536 2.219 1.00 95.62 82 ASN A CA 1
ATOM 613 C C . ASN A 1 82 ? -16.909 -9.056 2.492 1.00 95.62 82 ASN A C 1
ATOM 615 O O . ASN A 1 82 ? -17.496 -8.732 3.520 1.00 95.62 82 ASN A O 1
ATOM 619 N N . GLY A 1 83 ? -16.561 -8.165 1.559 1.00 95.75 83 GLY A N 1
ATOM 620 C CA . GLY A 1 83 ? -16.789 -6.723 1.684 1.00 95.75 83 GLY A CA 1
ATOM 621 C C . GLY A 1 83 ? -15.645 -5.952 2.346 1.00 95.75 83 GLY A C 1
ATOM 622 O O . GLY A 1 83 ? -15.671 -4.726 2.318 1.00 95.75 83 GLY A O 1
ATOM 623 N N . GLU A 1 84 ? -14.630 -6.635 2.880 1.00 96.50 84 GLU A N 1
ATOM 624 C CA . GLU A 1 84 ? -13.433 -5.985 3.415 1.00 96.50 84 GLU A CA 1
ATOM 625 C C . GLU A 1 84 ? -12.537 -5.455 2.291 1.00 96.50 84 GLU A C 1
ATOM 627 O O . GLU A 1 84 ? -12.434 -6.053 1.213 1.00 96.50 84 GLU A O 1
ATOM 632 N N . MET A 1 85 ? -11.862 -4.339 2.565 1.00 97.56 85 MET A N 1
ATOM 633 C CA . MET A 1 85 ? -10.876 -3.765 1.654 1.00 97.56 85 MET A CA 1
ATOM 634 C C . MET A 1 85 ? -9.533 -4.480 1.789 1.00 97.56 85 MET A C 1
ATOM 636 O O . MET A 1 85 ? -9.024 -4.667 2.895 1.00 97.56 85 MET A O 1
ATOM 640 N N . VAL A 1 86 ? -8.932 -4.812 0.649 1.00 98.50 86 VAL A N 1
ATOM 641 C CA . VAL A 1 86 ? -7.547 -5.287 0.536 1.00 98.50 86 VAL A CA 1
ATOM 642 C C . VAL A 1 86 ? -6.800 -4.451 -0.497 1.00 98.50 86 VAL A C 1
ATOM 644 O O . VAL A 1 86 ? -7.413 -3.759 -1.305 1.00 98.50 86 VAL A O 1
ATOM 647 N N . SER A 1 87 ? -5.470 -4.495 -0.480 1.00 98.75 87 SER A N 1
ATOM 648 C CA . SER A 1 87 ? -4.644 -3.793 -1.470 1.00 98.75 87 SER A CA 1
ATOM 649 C C . SER A 1 87 ? -4.208 -4.751 -2.575 1.00 98.75 87 SER A C 1
ATOM 651 O O . SER A 1 87 ? -3.637 -5.807 -2.290 1.00 98.75 87 SER A O 1
ATOM 653 N N . MET A 1 88 ? -4.464 -4.396 -3.834 1.00 98.81 88 MET A N 1
ATOM 654 C CA . MET A 1 88 ? -4.037 -5.182 -4.995 1.00 98.81 88 MET A CA 1
ATOM 655 C C . MET A 1 88 ? -3.421 -4.276 -6.059 1.00 98.81 88 MET A C 1
ATOM 657 O O . MET A 1 88 ? -4.018 -3.270 -6.435 1.00 98.81 88 MET A O 1
ATOM 661 N N . GLY A 1 89 ? -2.252 -4.673 -6.572 1.00 98.50 89 GLY A N 1
ATOM 662 C CA . GLY A 1 89 ? -1.667 -4.093 -7.780 1.00 98.50 89 GLY A CA 1
ATOM 663 C C . GLY A 1 89 ? -2.466 -4.527 -9.003 1.00 98.50 89 GLY A C 1
ATOM 664 O O . GLY A 1 89 ? -2.406 -5.694 -9.390 1.00 98.50 89 GLY A O 1
ATOM 665 N N . ILE A 1 90 ? -3.222 -3.605 -9.589 1.00 98.38 90 ILE A N 1
ATOM 666 C CA . ILE A 1 90 ? -4.108 -3.858 -10.731 1.00 98.38 90 ILE A CA 1
ATOM 667 C C . ILE A 1 90 ? -3.888 -2.810 -11.820 1.00 98.38 90 ILE A C 1
ATOM 669 O O . ILE A 1 90 ? -3.224 -1.798 -11.601 1.00 98.38 90 ILE A O 1
ATOM 673 N N . TYR A 1 91 ? -4.439 -3.062 -13.005 1.00 97.19 91 TYR A N 1
ATOM 674 C CA . TYR A 1 91 ? -4.399 -2.104 -14.104 1.00 97.19 91 TYR A CA 1
ATOM 675 C C . TYR A 1 91 ? -5.266 -0.887 -13.765 1.00 97.19 91 TYR A C 1
ATOM 677 O O . TYR A 1 91 ? -6.459 -1.035 -13.508 1.00 97.19 91 TYR A O 1
ATOM 685 N N . SER A 1 92 ? -4.659 0.297 -13.755 1.00 98.19 92 SER A N 1
ATOM 686 C CA . SER A 1 92 ? -5.358 1.559 -13.536 1.00 98.19 92 SER A CA 1
ATOM 687 C C . SER A 1 92 ? -6.311 1.855 -14.693 1.00 98.19 92 SER A C 1
ATOM 689 O O . SER A 1 92 ? -5.931 1.764 -15.863 1.00 98.19 92 SER A O 1
ATOM 691 N N . ASP A 1 93 ? -7.528 2.259 -14.348 1.00 96.62 93 ASP A N 1
ATOM 692 C CA . ASP A 1 93 ? -8.585 2.739 -15.241 1.00 96.62 93 ASP A CA 1
ATOM 693 C C . ASP A 1 93 ? -8.812 4.260 -15.115 1.00 96.62 93 ASP A C 1
ATOM 695 O O . ASP A 1 93 ? -9.858 4.768 -15.513 1.00 96.62 93 ASP A O 1
ATOM 699 N N . GLY A 1 94 ? -7.852 4.990 -14.533 1.00 97.06 94 GLY A N 1
ATOM 700 C CA . GLY A 1 94 ? -7.967 6.431 -14.299 1.00 97.06 94 GLY A CA 1
ATOM 701 C C . GLY A 1 94 ? -8.520 6.795 -12.918 1.00 97.06 94 GLY A C 1
ATOM 702 O O . GLY A 1 94 ? -8.588 7.982 -12.570 1.00 97.06 94 GLY A O 1
ATOM 703 N N . CYS A 1 95 ? -8.930 5.809 -12.108 1.00 95.62 95 CYS A N 1
ATOM 704 C CA . CYS A 1 95 ? -9.441 6.069 -10.767 1.00 95.62 95 CYS A CA 1
ATOM 705 C C . CYS A 1 95 ? -8.420 6.820 -9.896 1.00 95.62 95 CYS A C 1
ATOM 707 O O . CYS A 1 95 ? -7.204 6.664 -10.010 1.00 95.62 95 CYS A O 1
ATOM 709 N N . TYR A 1 96 ? -8.938 7.706 -9.040 1.00 97.19 96 TYR A N 1
ATOM 710 C CA . TYR A 1 96 ? -8.134 8.588 -8.184 1.00 97.19 96 TYR A CA 1
ATOM 711 C C . TYR A 1 96 ? -7.121 9.479 -8.934 1.00 97.19 96 TYR A C 1
ATOM 713 O O . TYR A 1 96 ? -6.209 10.034 -8.323 1.00 97.19 96 TYR A O 1
ATOM 721 N N . GLY A 1 97 ? -7.303 9.662 -10.249 1.00 96.06 97 GLY A N 1
ATOM 722 C CA . GLY A 1 97 ? -6.421 10.471 -11.089 1.00 96.06 97 GLY A CA 1
ATOM 723 C C . GLY A 1 97 ? -5.089 9.801 -11.428 1.00 96.06 97 GLY A C 1
ATOM 724 O O . GLY A 1 97 ? -4.202 10.485 -11.931 1.00 96.06 97 GLY A O 1
ATOM 725 N N . VAL A 1 98 ? -4.948 8.499 -11.158 1.00 98.12 98 VAL A N 1
ATOM 726 C CA . VAL A 1 98 ? -3.770 7.704 -11.528 1.00 98.12 98 VAL A CA 1
ATOM 727 C C . VAL A 1 98 ? -3.830 7.383 -13.017 1.00 98.12 98 VAL A C 1
ATOM 729 O O . VAL A 1 98 ? -4.855 6.916 -13.505 1.00 98.12 98 VAL A O 1
ATOM 732 N N . GLU A 1 99 ? -2.736 7.588 -13.748 1.00 97.81 99 GLU A N 1
ATOM 733 C CA . GLU A 1 99 ? -2.688 7.360 -15.196 1.00 97.81 99 GLU A CA 1
ATOM 734 C C . GLU A 1 99 ? -3.171 5.963 -15.606 1.00 97.81 99 GLU A C 1
ATOM 736 O O . GLU A 1 99 ? -2.769 4.943 -15.035 1.00 97.81 99 GLU A O 1
ATOM 741 N N . GLU A 1 100 ? -4.032 5.930 -16.626 1.00 97.81 100 GLU A N 1
ATOM 742 C CA . GLU A 1 100 ? -4.547 4.694 -17.202 1.00 97.81 100 GLU A CA 1
ATOM 743 C C . GLU A 1 100 ? -3.410 3.787 -17.689 1.00 97.81 100 GLU A C 1
ATOM 745 O O . GLU A 1 100 ? -2.455 4.190 -18.362 1.00 97.81 100 GLU A O 1
ATOM 750 N N . GLY A 1 101 ? -3.537 2.515 -17.341 1.00 95.19 101 GLY A N 1
ATOM 751 C CA . GLY A 1 101 ? -2.639 1.459 -17.766 1.00 95.19 101 GLY A CA 1
ATOM 752 C C . GLY A 1 101 ? -1.297 1.350 -17.069 1.00 95.19 101 GLY A C 1
ATOM 753 O O . GLY A 1 101 ? -0.427 0.614 -17.540 1.00 95.19 101 GLY A O 1
ATOM 754 N N . LEU A 1 102 ? -1.134 2.019 -15.931 1.00 97.75 102 LEU A N 1
ATOM 755 C CA . LEU A 1 102 ? -0.154 1.613 -14.927 1.00 97.75 102 LEU A CA 1
ATOM 756 C C . LEU A 1 102 ? -0.669 0.405 -14.136 1.00 97.75 102 LEU A C 1
ATOM 758 O O . LEU A 1 102 ? -1.862 0.311 -13.860 1.00 97.75 102 LEU A O 1
ATOM 762 N N . ILE A 1 103 ? 0.229 -0.496 -13.729 1.00 98.38 103 ILE A N 1
ATOM 763 C CA . ILE A 1 103 ? -0.070 -1.425 -12.634 1.00 98.38 103 ILE A CA 1
ATOM 764 C C . ILE A 1 103 ? 0.186 -0.670 -11.333 1.00 98.38 103 ILE A C 1
ATOM 766 O O . ILE A 1 103 ? 1.326 -0.332 -11.030 1.00 98.38 103 ILE A O 1
ATOM 770 N N . PHE A 1 104 ? -0.873 -0.383 -10.586 1.00 98.81 104 PHE A N 1
ATOM 771 C CA . PHE A 1 104 ? -0.833 0.459 -9.393 1.00 98.81 104 PHE A CA 1
ATOM 772 C C . PHE A 1 104 ? -1.658 -0.202 -8.283 1.00 98.81 104 PHE A C 1
ATOM 774 O O . PHE A 1 104 ? -2.687 -0.823 -8.555 1.00 98.81 104 PHE A O 1
ATOM 781 N N . SER A 1 105 ? -1.191 -0.137 -7.034 1.00 98.81 105 SER A N 1
ATOM 782 C CA . SER A 1 105 ? -1.930 -0.696 -5.899 1.00 98.81 105 SER A CA 1
ATOM 783 C C . SER A 1 105 ? -3.102 0.200 -5.510 1.00 98.81 105 SER A C 1
ATOM 785 O O . SER A 1 105 ? -2.907 1.379 -5.217 1.00 98.81 105 SER A O 1
ATOM 787 N N . PHE A 1 106 ? -4.304 -0.372 -5.478 1.00 98.88 106 PHE A N 1
ATOM 788 C CA . PHE A 1 106 ? -5.541 0.294 -5.069 1.00 98.88 106 PHE A CA 1
ATOM 789 C C . PHE A 1 106 ? -6.238 -0.480 -3.941 1.00 98.88 106 PHE A C 1
ATOM 791 O O . PHE A 1 106 ? -6.048 -1.698 -3.828 1.00 98.88 106 PHE A O 1
ATOM 798 N N . PRO A 1 107 ? -7.092 0.184 -3.138 1.00 98.62 107 PRO A N 1
ATOM 799 C CA . PRO A 1 107 ? -8.047 -0.506 -2.284 1.00 98.62 107 PRO A CA 1
ATOM 800 C C . PRO A 1 107 ? -9.120 -1.171 -3.150 1.00 98.62 107 PRO A C 1
ATOM 802 O O . PRO A 1 107 ? -9.806 -0.510 -3.934 1.00 98.62 107 PRO A O 1
ATOM 805 N N . VAL A 1 108 ? -9.294 -2.478 -2.995 1.00 98.69 108 VAL A N 1
ATOM 806 C CA . VAL A 1 108 ? -10.287 -3.259 -3.734 1.00 98.69 108 VAL A CA 1
ATOM 807 C C . VAL A 1 108 ? -11.111 -4.138 -2.804 1.00 98.69 108 VAL A C 1
ATOM 809 O O . VAL A 1 108 ? -10.673 -4.515 -1.716 1.00 98.69 108 VAL A O 1
ATOM 812 N N . ILE A 1 109 ? -12.304 -4.497 -3.267 1.00 98.62 109 ILE A N 1
ATOM 813 C CA . ILE A 1 109 ? -13.118 -5.576 -2.707 1.00 98.62 109 ILE A CA 1
ATOM 814 C C . ILE A 1 109 ? -13.163 -6.693 -3.743 1.00 98.62 109 ILE A C 1
ATOM 816 O O . ILE A 1 109 ? -13.457 -6.440 -4.915 1.00 98.62 109 ILE A O 1
ATOM 820 N N . CYS A 1 110 ? -12.913 -7.927 -3.310 1.00 98.56 110 CYS A N 1
ATOM 821 C CA . CYS A 1 110 ? -13.010 -9.094 -4.177 1.00 98.56 110 CYS A CA 1
ATOM 822 C C . CYS A 1 110 ? -14.327 -9.831 -3.941 1.00 98.56 110 CYS A C 1
ATOM 824 O O . CYS A 1 110 ? -14.768 -10.010 -2.801 1.00 98.56 110 CYS A O 1
ATOM 826 N N . LYS A 1 111 ? -14.946 -10.297 -5.022 1.00 98.31 111 LYS A N 1
ATOM 827 C CA . LYS A 1 111 ? -16.174 -11.087 -4.999 1.00 98.31 111 LYS A CA 1
ATOM 828 C C . LYS A 1 111 ? -16.257 -11.966 -6.244 1.00 98.31 111 LYS A C 1
ATOM 830 O O . LYS A 1 111 ? -16.041 -11.484 -7.351 1.00 98.31 111 LYS A O 1
ATOM 835 N N . ASP A 1 112 ? -16.600 -13.239 -6.050 1.00 95.75 112 ASP A N 1
ATOM 836 C CA . ASP A 1 112 ? -16.860 -14.206 -7.126 1.00 95.75 112 ASP A CA 1
ATOM 837 C C . ASP A 1 112 ? -15.729 -14.263 -8.183 1.00 95.75 112 ASP A C 1
ATOM 839 O O . ASP A 1 112 ? -15.975 -14.250 -9.389 1.00 95.75 112 ASP A O 1
ATOM 843 N N . GLY A 1 113 ? -14.465 -14.275 -7.735 1.00 96.38 113 GLY A N 1
ATOM 844 C CA . GLY A 1 113 ? -13.284 -14.313 -8.610 1.00 96.38 113 GLY A CA 1
ATOM 845 C C . GLY A 1 113 ? -12.956 -12.999 -9.334 1.00 96.38 113 GLY A C 1
ATOM 846 O O . GLY A 1 113 ? -12.064 -12.970 -10.182 1.00 96.38 113 GLY A O 1
ATOM 847 N N . SER A 1 114 ? -13.659 -11.912 -9.021 1.00 97.56 114 SER A N 1
ATOM 848 C CA . SER A 1 114 ? -13.436 -10.572 -9.574 1.00 97.56 114 SER A CA 1
ATOM 849 C C . SER A 1 114 ? -13.051 -9.590 -8.470 1.00 97.56 114 SER A C 1
ATOM 851 O O . SER A 1 114 ? -13.364 -9.815 -7.303 1.00 97.56 114 SER A O 1
ATOM 853 N N . TYR A 1 115 ? -12.397 -8.491 -8.834 1.00 97.81 115 TYR A N 1
ATOM 854 C CA . TYR A 1 115 ? -12.107 -7.373 -7.936 1.00 97.81 115 TYR A CA 1
ATOM 855 C C . TYR A 1 115 ? -12.770 -6.094 -8.452 1.00 97.81 115 TYR A C 1
ATOM 857 O O . TYR A 1 115 ? -12.952 -5.925 -9.657 1.00 97.81 115 TYR A O 1
ATOM 865 N N . SER A 1 116 ? -13.087 -5.185 -7.535 1.00 98.25 116 SER A N 1
ATOM 866 C CA . SER A 1 116 ? -13.570 -3.839 -7.842 1.00 98.25 116 SER A CA 1
ATOM 867 C C . SER A 1 116 ? -12.861 -2.827 -6.955 1.00 98.25 116 SER A C 1
ATOM 869 O O . SER A 1 116 ? -12.794 -3.023 -5.740 1.00 98.25 116 SER A O 1
ATOM 871 N N . VAL A 1 117 ? -12.368 -1.738 -7.547 1.00 98.56 117 VAL A N 1
ATOM 872 C CA . VAL A 1 117 ? -11.789 -0.617 -6.794 1.00 98.56 117 VAL A CA 1
ATOM 873 C C . VAL A 1 117 ? -12.853 -0.002 -5.892 1.00 98.56 117 VAL A C 1
ATOM 875 O O . VAL A 1 117 ? -13.984 0.245 -6.320 1.00 98.56 117 VAL A O 1
ATOM 878 N N . VAL A 1 118 ? -12.495 0.259 -4.637 1.00 98.38 118 VAL A N 1
ATOM 879 C CA . VAL A 1 118 ? -13.336 1.046 -3.736 1.00 98.38 118 VAL A CA 1
ATOM 880 C C . VAL A 1 118 ? -13.229 2.503 -4.155 1.00 98.38 118 VAL A C 1
ATOM 882 O O . VAL A 1 118 ? -12.146 3.077 -4.104 1.00 98.38 118 VAL A O 1
ATOM 885 N N . LEU A 1 119 ? -14.343 3.094 -4.586 1.00 97.75 119 LEU A N 1
ATOM 886 C CA . LEU A 1 119 ? -14.430 4.483 -5.043 1.00 97.75 119 LEU A CA 1
ATOM 887 C C . LEU A 1 119 ? -14.997 5.401 -3.953 1.00 97.75 119 LEU A C 1
ATOM 889 O O . LEU A 1 119 ? -15.660 4.947 -3.022 1.00 97.75 119 LEU A O 1
ATOM 893 N N . GLY A 1 120 ? -14.791 6.710 -4.112 1.00 96.81 120 GLY A N 1
ATOM 894 C CA . GLY A 1 120 ? -15.375 7.729 -3.233 1.00 96.81 120 GLY A CA 1
ATOM 895 C C . GLY A 1 120 ? -14.638 7.927 -1.908 1.00 96.81 120 GLY A C 1
ATOM 896 O O . GLY A 1 120 ? -15.172 8.595 -1.024 1.00 96.81 120 GLY A O 1
ATOM 897 N N . LEU A 1 121 ? -13.428 7.379 -1.763 1.00 97.69 121 LEU A N 1
ATOM 898 C CA . LEU A 1 121 ? -12.575 7.661 -0.613 1.00 97.69 121 LEU A CA 1
ATOM 899 C C . LEU A 1 121 ? -12.088 9.113 -0.668 1.00 97.69 121 LEU A C 1
ATOM 901 O O . LEU A 1 121 ? -11.582 9.577 -1.690 1.00 97.69 121 LEU A O 1
ATOM 905 N N . SER A 1 122 ? -12.225 9.826 0.446 1.00 97.00 122 SER A N 1
ATOM 906 C CA . SER A 1 122 ? -11.645 11.159 0.604 1.00 97.00 122 SER A CA 1
ATOM 907 C C . SER A 1 122 ? -10.121 11.061 0.655 1.00 97.00 122 SER A C 1
ATOM 909 O O . SER A 1 122 ? -9.579 10.361 1.509 1.00 97.00 122 SER A O 1
ATOM 911 N N . ILE A 1 123 ? -9.438 11.790 -0.226 1.00 97.38 123 ILE A N 1
ATOM 912 C CA . ILE A 1 123 ? -7.974 11.869 -0.278 1.00 97.38 123 ILE A CA 1
ATOM 913 C C . ILE A 1 123 ? -7.564 13.283 0.137 1.00 97.38 123 ILE A C 1
ATOM 915 O O . ILE A 1 123 ? -7.967 14.259 -0.497 1.00 97.38 123 ILE A O 1
ATOM 919 N N . ASN A 1 124 ? -6.803 13.406 1.228 1.00 95.38 124 ASN A N 1
ATOM 920 C CA . ASN A 1 124 ? -6.266 14.698 1.666 1.00 95.38 124 ASN A CA 1
ATOM 921 C C . ASN A 1 124 ? -5.009 15.088 0.866 1.00 95.38 124 ASN A C 1
ATOM 923 O O . ASN A 1 124 ? -4.461 14.279 0.118 1.00 95.38 124 ASN A O 1
ATOM 927 N N . GLU A 1 125 ? -4.546 16.329 1.028 1.00 96.44 125 GLU A N 1
ATOM 928 C CA . GLU A 1 125 ? -3.418 16.875 0.256 1.00 96.44 125 GLU A CA 1
ATOM 929 C C . GLU A 1 125 ? -2.137 16.041 0.407 1.00 96.44 125 GLU A C 1
ATOM 931 O O . GLU A 1 125 ? -1.531 15.662 -0.593 1.00 96.44 125 GLU A O 1
ATOM 936 N N . LEU A 1 126 ? -1.781 15.660 1.640 1.00 95.25 126 LEU A N 1
ATOM 937 C CA . LEU A 1 126 ? -0.615 14.813 1.911 1.00 95.25 126 LEU A CA 1
ATOM 938 C C . LEU A 1 126 ? -0.715 13.458 1.194 1.00 95.25 126 LEU A C 1
ATOM 940 O O . LEU A 1 126 ? 0.242 13.006 0.566 1.00 95.25 126 LEU A O 1
ATOM 944 N N . SER A 1 127 ? -1.878 12.815 1.277 1.00 97.56 127 SER A N 1
ATOM 945 C CA . SER A 1 127 ? -2.140 11.522 0.638 1.00 97.56 127 SER A CA 1
ATOM 946 C C . SER A 1 127 ? -2.034 11.637 -0.880 1.00 97.56 127 SER A C 1
ATOM 948 O O . SER A 1 127 ? -1.409 10.798 -1.524 1.00 97.56 127 SER A O 1
ATOM 950 N N . GLN A 1 128 ? -2.582 12.711 -1.458 1.00 98.00 128 GLN A N 1
ATOM 951 C CA . GLN A 1 128 ? -2.512 12.968 -2.892 1.00 98.00 128 GLN A CA 1
ATOM 952 C C . GLN A 1 128 ? -1.067 13.149 -3.369 1.00 98.00 128 GLN A C 1
ATOM 954 O O . GLN A 1 128 ? -0.708 12.641 -4.433 1.00 98.00 128 GLN A O 1
ATOM 959 N N . ASP A 1 129 ? -0.237 13.855 -2.603 1.00 98.06 129 ASP A N 1
ATOM 960 C CA . ASP A 1 129 ? 1.172 14.067 -2.938 1.00 98.06 129 ASP A CA 1
ATOM 961 C C . ASP A 1 129 ? 1.980 12.764 -2.865 1.00 98.06 129 ASP A C 1
ATOM 963 O O . ASP A 1 129 ? 2.807 12.494 -3.741 1.00 98.06 129 ASP A O 1
ATOM 967 N N . LEU A 1 130 ? 1.706 11.909 -1.875 1.00 98.25 130 LEU A N 1
ATOM 968 C CA . LEU A 1 130 ? 2.340 10.593 -1.756 1.00 98.25 130 LEU A CA 1
ATOM 969 C C . LEU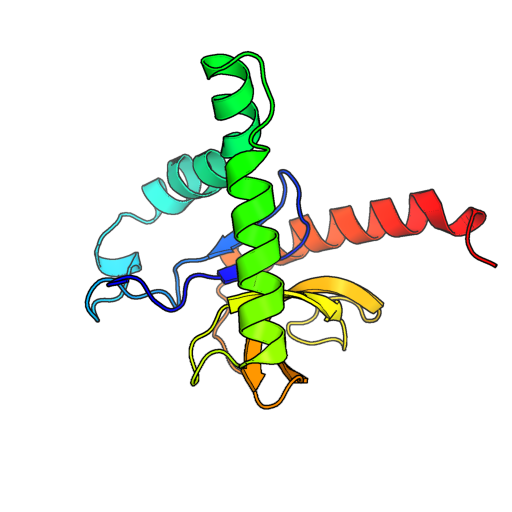 A 1 130 ? 1.901 9.637 -2.875 1.00 98.25 130 LEU A C 1
ATOM 971 O O . LEU A 1 130 ? 2.755 8.966 -3.457 1.00 98.25 130 LEU A O 1
ATOM 975 N N . ILE A 1 131 ? 0.613 9.633 -3.237 1.00 98.62 131 ILE A N 1
ATOM 976 C CA . ILE A 1 131 ? 0.072 8.889 -4.389 1.00 98.62 131 ILE A CA 1
ATOM 977 C C . ILE A 1 131 ? 0.760 9.333 -5.686 1.00 98.62 131 ILE A C 1
ATOM 979 O O . ILE A 1 131 ? 1.255 8.496 -6.438 1.00 98.62 131 ILE A O 1
ATOM 983 N N . LYS A 1 132 ? 0.875 10.644 -5.926 1.00 98.50 132 LYS A N 1
ATOM 984 C CA . LYS A 1 132 ? 1.568 11.182 -7.110 1.00 98.50 132 LYS A CA 1
ATOM 985 C C . LYS A 1 132 ? 3.044 10.799 -7.144 1.00 98.50 132 LYS A C 1
ATOM 987 O O . LYS A 1 132 ? 3.579 10.517 -8.211 1.00 98.50 132 LYS A O 1
ATOM 992 N N . ARG A 1 133 ? 3.719 10.786 -5.990 1.00 98.44 133 ARG A N 1
ATOM 993 C CA . ARG A 1 133 ? 5.135 10.406 -5.906 1.00 98.44 133 ARG A CA 1
ATOM 994 C C . ARG A 1 133 ? 5.359 8.958 -6.334 1.00 98.44 133 ARG A C 1
ATOM 996 O O . ARG A 1 133 ? 6.296 8.691 -7.078 1.00 98.44 133 ARG A O 1
ATOM 1003 N N . THR A 1 134 ? 4.531 8.036 -5.854 1.00 98.62 134 THR A N 1
ATOM 1004 C CA . THR A 1 134 ? 4.657 6.619 -6.224 1.00 98.62 134 THR A CA 1
ATOM 1005 C C . THR A 1 134 ? 4.167 6.346 -7.648 1.00 98.62 134 THR A C 1
ATOM 1007 O O . THR A 1 134 ? 4.753 5.528 -8.352 1.00 98.62 134 THR A O 1
ATOM 1010 N N . GLU A 1 135 ? 3.174 7.099 -8.130 1.00 98.62 135 GLU A N 1
ATOM 1011 C CA . GLU A 1 135 ? 2.764 7.085 -9.537 1.00 98.62 135 GLU A CA 1
ATOM 1012 C C . GLU A 1 135 ? 3.902 7.538 -10.467 1.00 98.62 135 GLU A C 1
ATOM 1014 O O . GLU A 1 135 ? 4.143 6.906 -11.494 1.00 98.62 135 GLU A O 1
ATOM 1019 N N . ALA A 1 136 ? 4.621 8.607 -10.113 1.00 98.62 136 ALA A N 1
ATOM 1020 C CA . ALA A 1 136 ? 5.738 9.115 -10.907 1.00 98.62 136 ALA A CA 1
ATOM 1021 C C . ALA A 1 136 ? 6.846 8.063 -11.084 1.00 98.62 136 ALA A C 1
ATOM 1023 O O . ALA A 1 136 ? 7.314 7.869 -12.202 1.00 98.62 136 ALA A O 1
ATOM 1024 N N . GLU A 1 137 ? 7.197 7.326 -10.024 1.00 98.56 137 GLU A N 1
ATOM 1025 C CA . GLU A 1 137 ? 8.163 6.221 -10.114 1.00 98.56 137 GLU A CA 1
ATOM 1026 C C . GLU A 1 137 ? 7.691 5.133 -11.095 1.00 98.56 137 GLU A C 1
ATOM 1028 O O . GLU A 1 137 ? 8.462 4.692 -11.943 1.00 98.56 137 GLU A O 1
ATOM 1033 N N . LEU A 1 138 ? 6.411 4.746 -11.057 1.00 98.31 138 LEU A N 1
ATOM 1034 C CA . LEU A 1 138 ? 5.859 3.761 -11.998 1.00 98.31 138 LEU A CA 1
ATOM 1035 C C . LEU A 1 138 ? 5.892 4.246 -13.454 1.00 98.31 138 LEU A C 1
ATOM 1037 O O . LEU A 1 138 ? 6.079 3.441 -14.369 1.00 98.31 138 LEU A O 1
ATOM 1041 N N . LYS A 1 139 ? 5.719 5.552 -13.690 1.00 98.00 139 LYS A N 1
ATOM 1042 C CA . LYS A 1 139 ? 5.852 6.143 -15.032 1.00 98.00 139 LYS A CA 1
ATOM 1043 C C . LYS A 1 139 ? 7.289 6.072 -15.530 1.00 98.00 139 LYS A C 1
ATOM 1045 O O . LYS A 1 139 ? 7.503 5.670 -16.671 1.00 98.00 139 LYS A O 1
ATOM 1050 N N . GLU A 1 140 ? 8.253 6.396 -14.673 1.00 97.81 140 GLU A N 1
ATOM 1051 C CA . GLU A 1 140 ? 9.681 6.282 -14.983 1.00 97.81 140 GLU A CA 1
ATOM 1052 C C . GLU A 1 140 ? 10.075 4.823 -15.273 1.00 97.81 140 GLU A C 1
ATOM 1054 O O . GLU A 1 140 ? 10.761 4.550 -16.260 1.00 97.81 140 GLU A O 1
ATOM 1059 N N . GLU A 1 141 ? 9.589 3.863 -14.478 1.00 97.38 141 GLU A N 1
ATOM 1060 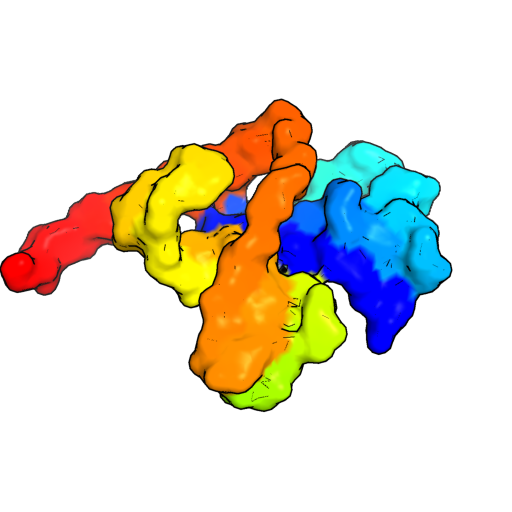C CA . GLU A 1 141 ? 9.809 2.430 -14.714 1.00 97.38 141 GLU A CA 1
ATOM 1061 C C . GLU A 1 141 ? 9.211 1.972 -16.055 1.00 97.38 141 GLU A C 1
ATOM 1063 O O . GLU A 1 141 ? 9.885 1.290 -16.834 1.00 97.38 141 GLU A O 1
ATOM 1068 N N . LYS A 1 142 ? 7.971 2.381 -16.362 1.00 95.81 142 LYS A N 1
ATOM 1069 C CA . LYS A 1 142 ? 7.294 2.088 -17.636 1.00 95.81 142 LYS A CA 1
ATOM 1070 C C . LYS A 1 142 ? 8.052 2.670 -18.828 1.00 95.81 142 LYS A C 1
ATOM 1072 O O . LYS A 1 142 ? 8.223 1.980 -19.834 1.00 95.81 142 LYS A O 1
ATOM 1077 N N . GLU A 1 143 ? 8.523 3.911 -18.729 1.00 95.69 143 GLU A N 1
ATOM 1078 C CA . GLU A 1 143 ? 9.344 4.543 -19.765 1.00 95.69 143 GLU A CA 1
ATOM 1079 C C . GLU A 1 143 ? 10.665 3.787 -19.960 1.00 95.69 143 GLU A C 1
ATOM 1081 O O . GLU A 1 143 ? 11.037 3.483 -21.097 1.00 95.69 143 GLU A O 1
ATOM 1086 N N . GLY A 1 144 ? 11.323 3.387 -18.869 1.00 96.38 144 GLY A N 1
ATOM 1087 C CA . GLY A 1 144 ? 12.589 2.653 -18.892 1.00 96.38 144 GLY A CA 1
ATOM 1088 C C . GLY A 1 144 ? 12.525 1.295 -19.598 1.00 96.38 144 GLY A C 1
ATOM 1089 O O . GLY A 1 144 ? 13.532 0.842 -20.146 1.00 96.38 144 GLY A O 1
ATOM 1090 N N . VAL A 1 145 ? 11.351 0.658 -19.643 1.00 95.75 145 VAL A N 1
ATOM 1091 C CA . VAL A 1 145 ? 11.132 -0.616 -20.354 1.00 95.75 145 VAL A CA 1
ATOM 1092 C C . VAL A 1 145 ? 10.383 -0.461 -21.678 1.00 95.75 145 VAL A C 1
ATOM 1094 O O . VAL A 1 145 ? 10.179 -1.454 -22.373 1.00 95.75 145 VAL A O 1
ATOM 1097 N N . SER A 1 146 ? 9.999 0.759 -22.064 1.00 92.25 146 SER A N 1
ATOM 1098 C CA . SER A 1 146 ? 9.164 1.019 -23.248 1.00 92.25 146 SER A CA 1
ATOM 1099 C C . SER A 1 146 ? 9.760 0.461 -24.544 1.00 92.25 146 SER A C 1
ATOM 1101 O O . SER A 1 146 ? 9.042 -0.110 -25.358 1.00 92.25 146 SER A O 1
ATOM 1103 N N . ALA A 1 147 ? 11.084 0.534 -24.698 1.00 92.56 147 ALA A N 1
ATOM 1104 C CA . ALA A 1 147 ? 11.801 0.004 -25.858 1.00 92.56 147 ALA A CA 1
ATOM 1105 C C . ALA A 1 147 ? 11.821 -1.538 -25.942 1.00 92.56 147 ALA A C 1
ATOM 1107 O O . ALA A 1 147 ? 12.262 -2.086 -26.951 1.00 92.56 147 ALA A O 1
ATOM 1108 N N . LEU A 1 148 ? 11.391 -2.241 -24.888 1.00 93.88 148 LEU A N 1
ATOM 1109 C CA . LEU A 1 148 ? 11.292 -3.704 -24.838 1.00 93.88 148 LEU A CA 1
ATOM 1110 C C . LEU A 1 148 ? 9.880 -4.211 -25.168 1.00 93.88 148 LEU A C 1
ATOM 1112 O O . LEU A 1 148 ? 9.680 -5.424 -25.253 1.00 93.88 148 LEU A O 1
ATOM 1116 N N . LEU A 1 149 ? 8.905 -3.309 -25.314 1.00 83.88 149 LEU A N 1
ATOM 1117 C CA . LEU A 1 149 ? 7.523 -3.653 -25.625 1.00 83.88 149 LEU A CA 1
ATOM 1118 C C . LEU A 1 149 ? 7.318 -3.726 -27.154 1.00 83.88 149 LEU A C 1
ATOM 1120 O O . LEU A 1 149 ? 7.905 -2.916 -27.875 1.00 83.88 149 LEU A O 1
ATOM 1124 N N . PRO A 1 150 ? 6.546 -4.716 -27.646 1.00 69.69 150 PRO A N 1
ATOM 1125 C CA . PRO A 1 150 ? 6.284 -4.916 -29.072 1.00 69.69 150 PRO A CA 1
ATOM 1126 C C . PRO A 1 150 ? 5.423 -3.818 -29.709 1.00 69.69 150 PRO A C 1
ATOM 1128 O O . PRO A 1 150 ? 4.623 -3.181 -28.985 1.00 69.69 150 PRO A O 1
#

Radius of gyration: 16.09 Å; chains: 1; bounding box: 38×34×47 Å